Protein AF-A0A974P0M5-F1 (afdb_monomer_lite)

Radius of gyration: 19.31 Å; chains: 1; bounding box: 49×43×52 Å

Secondary structure (DSSP, 8-state):
-HHHHHHHHHHH-TT-HHHHHHHHHHHHTTT-HHHHHHHHHHHHHH----HHHHHHHHHHHHHTT-HHHHHHHHHHHHHH-TT-HHHHHHHHHHHHHTT-HHHHHHHHHHHHHH---HHHHHHHHHHHHHHHHHTT-HHHHHHHHHGGGSTTSPPPP---------PPP--

Sequence (171 aa):
MAEQLFRHFLARFPDHPEGANNLACALRSQSRFDEAIAVLKSALTKDPSHPMVWNTLGTVMAEQGDPLNALIFFDEALRQDESLAKARYNRGNMKMAIGEIEASLVDCEAALAQVTLESERQMMRLSRSTILINLGRIGEGWDDYEARLHPSSPTPPSSSPTARSGRPATT

InterPro domains:
  IPR011990 Tetratricopeptide-like helical domain superfamily [G3DSA:1.25.40.10] (1-156)
  IPR011990 Tetratricopeptide-like helical domain superfamily [SSF48452] (2-148)
  IPR019734 Tetratricopeptide repeat [PS50005] (51-84)
  IPR019734 Tetratricopeptide repeat [SM00028] (17-50)
  IPR019734 Tetratricopeptide repeat [SM00028] (51-84)
  IPR019734 Tetratricopeptide repeat [SM00028] (85-118)
  IPR050498 Photosystem I assembly protein Ycf3 [PTHR44858] (2-150)

Foldseek 3Di:
DQLVVLVVVCVVVVQDQVSLLSNLVVCVVVVVLVVNLVSLVSNCVNPVLDLSSLQSNLVSCVSVVNLPVSLVSLVSSCVNPVLPLSSLQSNLVSCVVVPVLVSSLVSLVSSLVRDDDLVVNLVSLQVNLVSCVVVVVNVSSVVSVCVCVDPPRPDDDDPDDDDDDDDDDDD

Structure (mmCIF, N/CA/C/O backbone):
data_AF-A0A974P0M5-F1
#
_entry.id   AF-A0A974P0M5-F1
#
loop_
_atom_site.group_PDB
_atom_site.id
_atom_site.type_symbol
_atom_site.label_atom_id
_atom_site.label_alt_id
_atom_site.label_comp_id
_atom_site.label_asym_id
_atom_site.label_entity_id
_atom_site.label_seq_id
_atom_site.pdbx_PDB_ins_code
_atom_site.Cartn_x
_atom_site.Cartn_y
_atom_site.Cartn_z
_atom_site.occupancy
_atom_site.B_iso_or_equiv
_atom_site.auth_seq_id
_atom_site.auth_comp_id
_atom_site.auth_asym_id
_atom_site.auth_atom_id
_atom_site.pdbx_PDB_model_num
ATOM 1 N N . MET A 1 1 ? 4.141 16.093 -19.216 1.00 78.19 1 MET A N 1
ATOM 2 C CA . MET A 1 1 ? 5.599 16.330 -19.095 1.00 78.19 1 MET A CA 1
ATOM 3 C C . MET A 1 1 ? 6.315 15.203 -18.347 1.00 78.19 1 MET A C 1
ATOM 5 O O . MET A 1 1 ? 7.233 14.632 -18.916 1.00 78.19 1 MET A O 1
ATOM 9 N N . ALA A 1 2 ? 5.882 14.818 -17.136 1.00 90.25 2 ALA A N 1
ATOM 10 C CA . ALA A 1 2 ? 6.539 13.769 -16.335 1.00 90.25 2 ALA A CA 1
ATOM 11 C C . ALA A 1 2 ? 6.729 12.423 -17.069 1.00 90.25 2 ALA A C 1
ATOM 13 O O . ALA A 1 2 ? 7.820 11.867 -17.071 1.00 90.25 2 ALA A O 1
ATOM 14 N N . GLU A 1 3 ? 5.702 11.939 -17.772 1.00 94.50 3 GLU A N 1
ATOM 15 C CA . GLU A 1 3 ? 5.770 10.694 -18.554 1.00 94.50 3 GLU A CA 1
ATOM 16 C C . GLU A 1 3 ? 6.900 10.686 -19.597 1.00 94.50 3 GLU A C 1
ATOM 18 O O . GLU A 1 3 ? 7.641 9.712 -19.693 1.00 94.50 3 GLU A O 1
ATOM 23 N N . GLN A 1 4 ? 7.054 11.767 -20.370 1.00 95.12 4 GLN A N 1
ATOM 24 C CA . GLN A 1 4 ? 8.094 11.862 -21.401 1.00 95.12 4 GLN A CA 1
ATOM 25 C C . GLN A 1 4 ? 9.495 11.817 -20.784 1.00 95.12 4 GLN A C 1
ATOM 27 O O . GLN A 1 4 ? 10.376 11.149 -21.320 1.00 95.12 4 GLN A O 1
ATOM 32 N N . LEU A 1 5 ? 9.678 12.465 -19.629 1.00 96.25 5 LEU A N 1
ATOM 33 C CA . LEU A 1 5 ? 10.937 12.435 -18.888 1.00 96.25 5 LEU A CA 1
ATOM 34 C C . LEU A 1 5 ? 11.261 11.021 -18.399 1.00 96.25 5 LEU A C 1
ATOM 36 O O . LEU A 1 5 ? 12.376 10.551 -18.608 1.00 96.25 5 LEU A O 1
ATOM 40 N N . PHE A 1 6 ? 10.291 10.311 -17.816 1.00 96.88 6 PHE A N 1
ATOM 41 C CA . PHE A 1 6 ? 10.517 8.941 -17.350 1.00 96.88 6 PHE A CA 1
ATOM 42 C C . PHE A 1 6 ? 10.748 7.959 -18.501 1.00 96.88 6 PHE A C 1
ATOM 44 O O . PHE A 1 6 ? 11.602 7.084 -18.383 1.00 96.88 6 PHE A O 1
ATOM 51 N N . ARG A 1 7 ? 10.072 8.127 -19.647 1.00 96.56 7 ARG A N 1
ATOM 52 C CA . ARG A 1 7 ? 10.383 7.338 -20.850 1.00 96.56 7 ARG A CA 1
ATOM 53 C C . ARG A 1 7 ? 11.793 7.604 -21.363 1.00 96.56 7 ARG A C 1
ATOM 55 O O . ARG A 1 7 ? 12.495 6.657 -21.698 1.00 96.56 7 ARG A O 1
ATOM 62 N N . HIS A 1 8 ? 12.220 8.865 -21.404 1.00 96.25 8 HIS A N 1
ATOM 63 C CA . HIS A 1 8 ? 13.581 9.209 -21.808 1.00 96.25 8 HIS A CA 1
ATOM 64 C C . HIS A 1 8 ? 14.623 8.617 -20.847 1.00 96.25 8 HIS A C 1
ATOM 66 O O . HIS A 1 8 ? 15.607 8.030 -21.289 1.00 96.25 8 HIS A O 1
ATOM 72 N N . PHE A 1 9 ? 14.372 8.700 -19.538 1.00 96.12 9 PHE A N 1
ATOM 73 C CA . PHE A 1 9 ? 15.214 8.079 -18.519 1.00 96.12 9 PHE A CA 1
ATOM 74 C C . PHE A 1 9 ? 15.332 6.563 -18.725 1.00 96.12 9 PHE A C 1
ATOM 76 O O . PHE A 1 9 ? 16.440 6.039 -18.804 1.00 96.12 9 PHE A O 1
ATOM 83 N N . LEU A 1 10 ? 14.209 5.862 -18.900 1.00 95.31 10 LEU A N 1
ATOM 84 C CA . LEU A 1 10 ? 14.200 4.413 -19.121 1.00 95.31 10 LEU A CA 1
ATOM 85 C C . LEU A 1 10 ? 14.809 4.001 -20.466 1.00 95.31 10 LEU A C 1
ATOM 87 O O . LEU A 1 10 ? 15.348 2.907 -20.571 1.00 95.31 10 LEU A O 1
ATOM 91 N N . ALA A 1 11 ? 14.807 4.865 -21.483 1.00 95.12 11 ALA A N 1
ATOM 92 C CA . ALA A 1 11 ? 15.543 4.593 -22.719 1.00 95.12 11 ALA A CA 1
ATOM 93 C C . ALA A 1 11 ? 17.062 4.510 -22.482 1.00 95.12 11 ALA A C 1
ATOM 95 O O . ALA A 1 11 ? 17.763 3.803 -23.205 1.00 95.12 11 ALA A O 1
ATOM 96 N N . ARG A 1 12 ? 17.577 5.215 -21.465 1.00 96.19 12 ARG A N 1
ATOM 97 C CA . ARG A 1 12 ? 18.986 5.148 -21.058 1.00 96.19 12 ARG A CA 1
ATOM 98 C C . ARG A 1 12 ? 19.248 4.091 -19.982 1.00 96.19 12 ARG A C 1
ATOM 100 O O . ARG A 1 12 ? 20.336 3.520 -19.967 1.00 96.19 12 ARG A O 1
ATOM 107 N N . PHE A 1 13 ? 18.263 3.832 -19.125 1.00 93.56 13 PHE A N 1
ATOM 108 C CA . PHE A 1 13 ? 18.334 2.909 -17.990 1.00 93.56 13 PHE A CA 1
ATOM 109 C C . PHE A 1 13 ? 17.129 1.945 -17.998 1.00 93.56 13 PHE A C 1
ATOM 111 O O . PHE A 1 13 ? 16.219 2.085 -17.178 1.00 93.56 13 PHE A O 1
ATOM 118 N N . PRO A 1 14 ? 17.084 0.973 -18.928 1.00 88.50 14 PRO A N 1
ATOM 119 C CA . PRO A 1 14 ? 15.883 0.173 -19.215 1.00 88.50 14 PRO A CA 1
ATOM 120 C C . PRO A 1 14 ? 15.459 -0.786 -18.099 1.00 88.50 14 PRO A C 1
ATOM 122 O O . PRO A 1 14 ? 14.336 -1.299 -18.128 1.00 88.50 14 PRO A O 1
ATOM 125 N N . ASP A 1 15 ? 16.337 -1.026 -17.130 1.00 89.25 15 ASP A N 1
ATOM 126 C CA . ASP A 1 15 ? 16.150 -2.014 -16.068 1.00 89.25 15 ASP A CA 1
ATOM 127 C C . ASP A 1 15 ? 15.998 -1.347 -14.694 1.00 89.25 15 ASP A C 1
ATOM 129 O O . ASP A 1 15 ? 16.136 -2.004 -13.673 1.00 89.25 15 ASP A O 1
ATOM 133 N N . HIS A 1 16 ? 15.728 -0.036 -14.652 1.00 94.12 16 HIS A N 1
ATOM 134 C CA . HIS A 1 16 ? 15.641 0.723 -13.407 1.00 94.12 16 HIS A CA 1
ATOM 135 C C . HIS A 1 16 ? 14.235 0.628 -12.782 1.00 94.12 16 HIS A C 1
ATOM 137 O O . HIS A 1 16 ? 13.305 1.276 -13.286 1.00 94.12 16 HIS A O 1
ATOM 143 N N . PRO A 1 17 ? 14.043 -0.086 -11.655 1.00 93.62 17 PRO A N 1
ATOM 144 C CA . PRO A 1 17 ? 12.707 -0.349 -11.116 1.00 93.62 17 PRO A CA 1
ATOM 145 C C . PRO A 1 17 ? 11.989 0.924 -10.654 1.00 93.62 17 PRO A C 1
ATOM 147 O O . PRO A 1 17 ? 10.808 1.110 -10.935 1.00 93.62 17 PRO A O 1
ATOM 150 N N . GLU A 1 18 ? 12.707 1.861 -10.029 1.00 93.50 18 GLU A N 1
ATOM 151 C CA . GLU A 1 18 ? 12.131 3.155 -9.630 1.00 93.50 18 GLU A CA 1
ATOM 152 C C . GLU A 1 18 ? 11.699 4.005 -10.836 1.00 93.50 18 GLU A C 1
ATOM 154 O O . GLU A 1 18 ? 10.673 4.683 -10.788 1.00 93.50 18 GLU A O 1
ATOM 159 N N . GLY A 1 19 ? 12.439 3.940 -11.950 1.00 96.00 19 GLY A N 1
ATOM 160 C CA . GLY A 1 19 ? 12.070 4.620 -13.191 1.00 96.00 19 GLY A CA 1
ATOM 161 C C . GLY A 1 19 ? 10.779 4.046 -13.772 1.00 96.00 19 GLY A C 1
ATOM 162 O O . GLY A 1 19 ? 9.883 4.802 -14.154 1.00 96.00 19 GLY A O 1
ATOM 163 N N . ALA A 1 20 ? 10.649 2.716 -13.768 1.00 97.06 20 ALA A N 1
ATOM 164 C CA . ALA A 1 20 ? 9.429 2.024 -14.173 1.00 97.06 20 ALA A CA 1
ATOM 165 C C . ALA A 1 20 ? 8.252 2.365 -13.249 1.00 97.06 20 ALA A C 1
ATOM 167 O O . ALA A 1 20 ? 7.171 2.698 -13.732 1.00 97.06 20 ALA A O 1
ATOM 168 N N . ASN A 1 21 ? 8.475 2.376 -11.933 1.00 97.56 21 ASN A N 1
ATOM 169 C CA . ASN A 1 21 ? 7.491 2.787 -10.933 1.00 97.56 21 ASN A CA 1
ATOM 170 C C . ASN A 1 21 ? 6.986 4.219 -11.172 1.00 97.56 21 ASN A C 1
ATOM 172 O O . ASN A 1 21 ? 5.781 4.471 -11.150 1.00 97.56 21 ASN A O 1
ATOM 176 N N . ASN A 1 22 ? 7.896 5.155 -11.440 1.00 97.50 22 ASN A N 1
ATOM 177 C CA . ASN A 1 22 ? 7.560 6.557 -11.673 1.00 97.50 22 ASN A CA 1
ATOM 178 C C . ASN A 1 22 ? 6.814 6.762 -12.999 1.00 97.50 22 ASN A C 1
ATOM 180 O O . ASN A 1 22 ? 5.822 7.496 -13.039 1.00 97.50 22 ASN A O 1
ATOM 184 N N . LEU A 1 23 ? 7.231 6.073 -14.069 1.00 98.12 23 LEU A N 1
ATOM 185 C CA . LEU A 1 23 ? 6.495 6.062 -15.335 1.00 98.12 23 LEU A CA 1
ATOM 186 C C . LEU A 1 23 ? 5.083 5.498 -15.142 1.00 98.12 23 LEU A C 1
ATOM 188 O O . LEU A 1 23 ? 4.114 6.113 -15.582 1.00 98.12 23 LEU A O 1
ATOM 192 N N . ALA A 1 24 ? 4.955 4.370 -14.445 1.00 98.12 24 ALA A N 1
ATOM 193 C CA . ALA A 1 24 ? 3.667 3.755 -14.162 1.00 98.12 24 ALA A CA 1
ATOM 194 C C . ALA A 1 24 ? 2.764 4.664 -13.319 1.00 98.12 24 ALA A C 1
ATOM 196 O O . ALA A 1 24 ? 1.585 4.793 -13.626 1.00 98.12 24 ALA A O 1
ATOM 197 N N . CYS A 1 25 ? 3.304 5.374 -12.322 1.00 97.88 25 CYS A N 1
ATOM 198 C CA . CYS A 1 25 ? 2.546 6.373 -11.566 1.00 97.88 25 CYS A CA 1
ATOM 199 C C . CYS A 1 25 ? 2.028 7.510 -12.463 1.00 97.88 25 CYS A C 1
ATOM 201 O O . CYS A 1 25 ? 0.875 7.920 -12.321 1.00 97.88 25 CYS A O 1
ATOM 203 N N . ALA A 1 26 ? 2.848 7.996 -13.401 1.00 98.00 26 ALA A N 1
ATOM 204 C CA . ALA A 1 26 ? 2.442 9.033 -14.349 1.00 98.00 26 ALA A CA 1
ATOM 205 C C . ALA A 1 26 ? 1.368 8.539 -15.337 1.00 98.00 26 ALA A C 1
ATOM 207 O O . ALA A 1 26 ? 0.452 9.291 -15.669 1.00 98.00 26 ALA A O 1
ATOM 208 N N . LEU A 1 27 ? 1.447 7.282 -15.781 1.00 98.31 27 LEU A N 1
ATOM 209 C CA . LEU A 1 27 ? 0.438 6.646 -16.637 1.00 98.31 27 LEU A CA 1
ATOM 210 C C . LEU A 1 27 ? -0.872 6.398 -15.878 1.00 98.31 27 LEU A C 1
ATOM 212 O O . LEU A 1 27 ? -1.945 6.740 -16.372 1.00 98.31 27 LEU A O 1
ATOM 216 N N . ARG A 1 28 ? -0.782 5.904 -14.639 1.00 97.69 28 ARG A N 1
ATOM 217 C CA . ARG A 1 28 ? -1.912 5.721 -13.720 1.00 97.69 28 ARG A C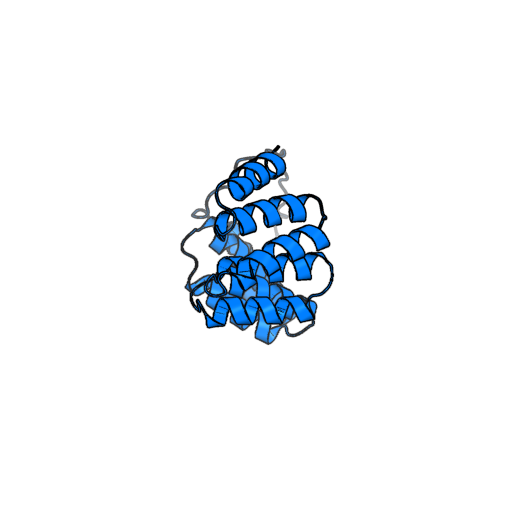A 1
ATOM 218 C C . ARG A 1 28 ? -2.671 7.026 -13.489 1.00 97.69 28 ARG A C 1
ATOM 220 O O . ARG A 1 28 ? -3.884 7.046 -13.630 1.00 97.69 28 ARG A O 1
ATOM 227 N N . SER A 1 29 ? -1.974 8.145 -13.251 1.00 97.00 29 SER A N 1
ATOM 228 C CA . SER A 1 29 ? -2.633 9.458 -13.097 1.00 97.00 29 SER A CA 1
ATOM 229 C C . SER A 1 29 ? -3.390 9.935 -14.344 1.00 97.00 29 SER A C 1
ATOM 231 O O . SER A 1 29 ? -4.214 10.839 -14.258 1.00 97.00 29 SER A O 1
ATOM 233 N N . GLN A 1 30 ? -3.120 9.325 -15.499 1.00 97.12 30 GLN A N 1
ATOM 234 C CA . GLN A 1 30 ? -3.819 9.561 -16.762 1.00 97.12 30 GLN A CA 1
ATOM 235 C C . GLN A 1 30 ? -4.847 8.459 -17.071 1.00 97.12 30 GLN A C 1
ATOM 237 O O . GLN A 1 30 ? -5.339 8.390 -18.192 1.00 97.12 30 GLN A O 1
ATOM 242 N N . SER A 1 31 ? -5.144 7.575 -16.110 1.00 97.25 31 SER A N 1
ATOM 243 C CA . SER A 1 31 ? -6.022 6.402 -16.268 1.00 97.25 31 SER A CA 1
ATOM 244 C C . SER A 1 31 ? -5.579 5.416 -17.361 1.00 97.25 31 SER A C 1
ATOM 246 O O . SER A 1 31 ? -6.372 4.621 -17.858 1.00 97.25 31 SER A O 1
ATOM 248 N N . ARG A 1 32 ? -4.295 5.434 -17.746 1.00 98.19 32 ARG A N 1
ATOM 249 C CA . ARG A 1 32 ? -3.708 4.513 -18.736 1.00 98.19 32 ARG A CA 1
ATOM 250 C C . ARG A 1 32 ? -3.197 3.255 -18.041 1.00 98.19 32 ARG A C 1
ATOM 252 O O . ARG A 1 32 ? -1.991 3.005 -17.980 1.00 98.19 32 ARG A O 1
ATOM 259 N N . PHE A 1 33 ? -4.128 2.504 -17.457 1.00 98.12 33 PHE A N 1
ATOM 260 C CA . PHE A 1 33 ? -3.825 1.389 -16.558 1.00 98.12 33 PHE A CA 1
ATOM 261 C C . PHE A 1 33 ? -3.091 0.241 -17.256 1.00 98.12 33 PHE A C 1
ATOM 263 O O . PHE A 1 33 ? -2.063 -0.204 -16.752 1.00 98.12 33 PHE A O 1
ATOM 270 N N . ASP A 1 34 ? -3.523 -0.159 -18.454 1.00 98.12 34 ASP A N 1
ATOM 271 C CA . ASP A 1 34 ? -2.894 -1.265 -19.190 1.00 98.12 34 ASP A CA 1
ATOM 272 C C . ASP A 1 34 ? -1.413 -0.989 -19.503 1.00 98.12 34 ASP A C 1
ATOM 274 O O . ASP A 1 34 ? -0.554 -1.859 -19.345 1.00 98.12 34 ASP A O 1
ATOM 278 N N . GLU A 1 35 ? -1.081 0.249 -19.879 1.00 98.12 35 GLU A N 1
ATOM 279 C CA . GLU A 1 35 ? 0.308 0.653 -20.113 1.00 98.12 35 GLU A CA 1
ATOM 280 C C . GLU A 1 35 ? 1.118 0.704 -18.815 1.00 98.12 35 GLU A C 1
ATOM 282 O O . GLU A 1 35 ? 2.272 0.272 -18.795 1.00 98.12 35 GLU A O 1
ATOM 287 N N . ALA A 1 36 ? 0.528 1.196 -17.721 1.00 98.44 36 ALA A N 1
ATOM 288 C CA . ALA A 1 36 ? 1.176 1.188 -16.412 1.00 98.44 36 ALA A CA 1
ATOM 289 C C . ALA A 1 36 ? 1.486 -0.251 -15.960 1.00 98.44 36 ALA A C 1
ATOM 291 O O . ALA A 1 36 ? 2.606 -0.532 -15.530 1.00 98.44 36 ALA A O 1
ATOM 292 N N . ILE A 1 37 ? 0.538 -1.177 -16.130 1.00 98.19 37 ILE A N 1
ATOM 293 C CA . ILE A 1 37 ? 0.711 -2.604 -15.833 1.00 98.19 37 ILE A CA 1
ATOM 294 C C . ILE A 1 37 ? 1.823 -3.204 -16.689 1.00 98.19 37 ILE A C 1
ATOM 296 O O . ILE A 1 37 ? 2.673 -3.915 -16.156 1.00 98.19 37 ILE A O 1
ATOM 300 N N . ALA A 1 38 ? 1.850 -2.920 -17.994 1.00 97.88 38 ALA A N 1
ATOM 301 C CA . ALA A 1 38 ? 2.880 -3.439 -18.890 1.00 97.88 38 ALA A CA 1
ATOM 302 C C . ALA A 1 38 ? 4.288 -2.987 -18.464 1.00 97.88 38 ALA A C 1
ATOM 304 O O . ALA A 1 38 ? 5.207 -3.807 -18.395 1.00 97.88 38 ALA A O 1
ATOM 305 N N . VAL A 1 39 ? 4.446 -1.707 -18.108 1.00 97.94 39 VAL A N 1
ATOM 306 C CA . VAL A 1 39 ? 5.712 -1.151 -17.604 1.00 97.94 39 VAL A CA 1
ATOM 307 C C . VAL A 1 39 ? 6.145 -1.846 -16.309 1.00 97.94 39 VAL A C 1
ATOM 309 O O . VAL A 1 39 ? 7.292 -2.281 -16.201 1.00 97.94 39 VAL A O 1
ATOM 312 N N . LEU A 1 40 ? 5.234 -1.998 -15.343 1.00 98.06 40 LEU A N 1
ATOM 313 C CA . LEU A 1 40 ? 5.532 -2.623 -14.049 1.00 98.06 40 LEU A CA 1
ATOM 314 C C . LEU A 1 40 ? 5.858 -4.113 -14.192 1.00 98.06 40 LEU A C 1
ATOM 316 O O . LEU A 1 40 ? 6.857 -4.573 -13.646 1.00 98.06 40 LEU A O 1
ATOM 320 N N . LYS A 1 41 ? 5.074 -4.866 -14.974 1.00 97.06 41 LYS A N 1
ATOM 321 C CA . LYS A 1 41 ? 5.336 -6.289 -15.245 1.00 97.06 41 LYS A CA 1
ATOM 322 C C . LYS A 1 41 ? 6.673 -6.493 -15.948 1.00 97.06 41 LYS A C 1
ATOM 324 O O . LYS A 1 41 ? 7.406 -7.419 -15.604 1.00 97.06 41 LYS A O 1
ATOM 329 N N . SER A 1 42 ? 7.022 -5.622 -16.897 1.00 96.12 42 SER A N 1
ATOM 330 C CA . SER A 1 42 ? 8.331 -5.682 -17.548 1.00 96.12 42 SER A CA 1
ATOM 331 C C . SER A 1 42 ? 9.472 -5.431 -16.563 1.00 96.12 42 SER A C 1
ATOM 333 O O . SER A 1 42 ? 10.500 -6.092 -16.685 1.00 96.12 42 SER A O 1
ATOM 335 N N . ALA A 1 43 ? 9.316 -4.505 -15.613 1.00 96.31 43 ALA A N 1
ATOM 336 C CA . ALA A 1 43 ? 10.321 -4.265 -14.579 1.00 96.31 43 ALA A CA 1
ATOM 337 C C . ALA A 1 43 ? 10.469 -5.481 -13.651 1.00 96.31 43 ALA A C 1
ATOM 339 O O . ALA 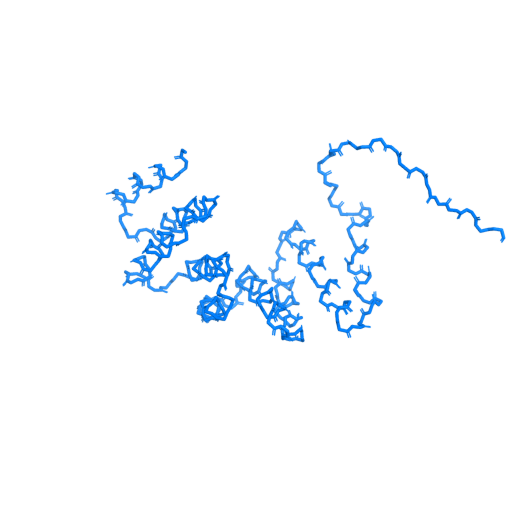A 1 43 ? 11.580 -5.959 -13.450 1.00 96.31 43 ALA A O 1
ATOM 340 N N . LEU A 1 44 ? 9.351 -6.047 -13.190 1.00 95.62 44 LEU A N 1
ATOM 341 C CA . LEU A 1 44 ? 9.329 -7.219 -12.306 1.00 95.62 44 LEU A CA 1
ATOM 342 C C . LEU A 1 44 ? 9.857 -8.500 -12.960 1.00 95.62 44 LEU A C 1
ATOM 344 O O . LEU A 1 44 ? 10.391 -9.367 -12.277 1.00 95.62 44 LEU A O 1
ATO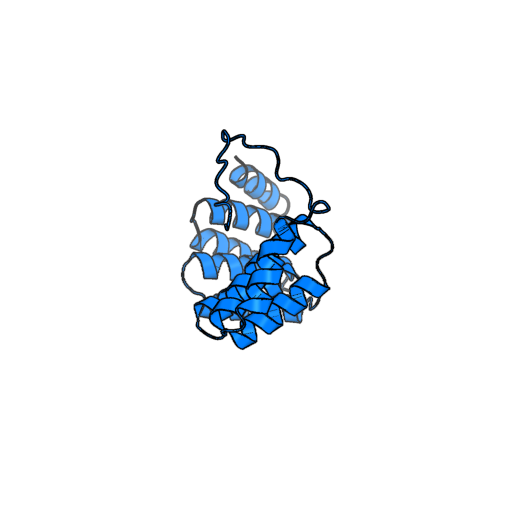M 348 N N . THR A 1 45 ? 9.731 -8.625 -14.283 1.00 95.50 45 THR A N 1
ATOM 349 C CA . THR A 1 45 ? 10.321 -9.747 -15.034 1.00 95.50 45 THR A CA 1
ATOM 350 C C . THR A 1 45 ? 11.850 -9.706 -14.995 1.00 95.50 45 THR A C 1
ATOM 352 O O . THR A 1 45 ? 12.496 -10.749 -15.048 1.00 95.50 45 THR A O 1
ATOM 355 N N . LYS A 1 46 ? 12.432 -8.505 -14.922 1.00 93.19 46 LYS A N 1
ATOM 356 C CA . LYS A 1 46 ? 13.885 -8.295 -14.895 1.00 93.19 46 LYS A CA 1
ATOM 357 C C . LYS A 1 46 ? 14.433 -8.374 -13.477 1.00 93.19 46 LYS A C 1
ATOM 359 O O . LYS A 1 46 ? 15.454 -9.014 -13.256 1.00 93.19 46 LYS A O 1
ATOM 364 N N . ASP A 1 47 ? 13.738 -7.737 -12.540 1.00 90.50 47 ASP A N 1
ATOM 365 C CA . ASP A 1 47 ? 14.051 -7.777 -11.119 1.00 90.50 47 ASP A CA 1
ATOM 366 C C . ASP A 1 47 ? 12.757 -7.903 -10.295 1.00 90.50 47 ASP A C 1
ATOM 368 O O . ASP A 1 47 ? 12.020 -6.924 -10.132 1.00 90.50 47 ASP A O 1
ATOM 372 N N . PRO A 1 48 ? 12.457 -9.102 -9.765 1.00 93.31 48 PRO A N 1
ATOM 373 C CA . PRO A 1 48 ? 11.276 -9.314 -8.942 1.00 93.31 48 PRO A CA 1
ATOM 374 C C . PRO A 1 48 ? 11.445 -8.787 -7.509 1.00 93.31 48 PRO A C 1
ATOM 376 O O . PRO A 1 48 ? 10.456 -8.747 -6.775 1.00 93.31 48 PRO A O 1
ATOM 379 N N . SER A 1 49 ? 12.653 -8.396 -7.086 1.00 94.19 49 SER A N 1
ATOM 380 C CA . SER A 1 49 ? 12.998 -8.058 -5.699 1.00 94.19 49 SER A CA 1
ATOM 381 C C . SER A 1 49 ? 12.763 -6.579 -5.364 1.00 94.19 49 SER A C 1
ATOM 383 O O . SER A 1 49 ? 13.596 -5.932 -4.725 1.00 94.19 49 SER A O 1
ATOM 385 N N . HIS A 1 50 ? 11.628 -6.023 -5.794 1.00 95.81 50 HIS A N 1
ATOM 386 C CA . HIS A 1 50 ? 11.308 -4.617 -5.564 1.00 95.81 50 HIS A CA 1
ATOM 387 C C . HIS A 1 50 ? 9.895 -4.424 -4.980 1.00 95.81 50 HIS A C 1
ATOM 389 O O . HIS A 1 50 ? 8.934 -4.217 -5.732 1.00 95.81 50 HIS A O 1
ATOM 395 N N . PRO A 1 51 ? 9.745 -4.403 -3.639 1.00 96.81 51 PRO A N 1
ATOM 396 C CA . PRO A 1 51 ? 8.447 -4.328 -2.955 1.00 96.81 51 PRO A CA 1
ATOM 397 C C . PRO A 1 51 ? 7.568 -3.161 -3.425 1.00 96.81 51 PRO A C 1
ATOM 399 O O . PRO A 1 51 ? 6.363 -3.302 -3.627 1.00 96.81 51 PRO A O 1
ATOM 402 N N . MET A 1 52 ? 8.178 -1.995 -3.669 1.00 96.94 52 MET A N 1
ATOM 403 C CA . MET A 1 52 ? 7.451 -0.807 -4.129 1.00 96.94 52 MET A CA 1
ATOM 404 C C . MET A 1 52 ? 6.803 -0.997 -5.509 1.00 96.94 52 MET A C 1
ATOM 406 O O . MET A 1 52 ? 5.717 -0.473 -5.746 1.00 96.94 52 MET A O 1
ATOM 410 N N . VAL A 1 53 ? 7.435 -1.756 -6.412 1.00 97.94 53 VAL A N 1
ATOM 411 C CA . VAL A 1 53 ? 6.900 -2.009 -7.760 1.00 97.94 53 VAL A CA 1
ATOM 412 C C . VAL A 1 53 ? 5.685 -2.933 -7.672 1.00 97.94 53 VAL A C 1
ATOM 414 O O . VAL A 1 53 ? 4.673 -2.658 -8.316 1.00 97.94 53 VAL A O 1
ATOM 417 N N . TRP A 1 54 ? 5.737 -3.958 -6.813 1.00 98.44 54 TRP A N 1
ATOM 418 C CA . TRP A 1 54 ? 4.584 -4.806 -6.491 1.00 98.44 54 TRP A CA 1
ATOM 419 C C . TRP A 1 54 ? 3.429 -4.002 -5.889 1.00 98.44 54 TRP A C 1
ATOM 421 O O . TRP A 1 54 ? 2.301 -4.084 -6.376 1.00 98.44 54 TRP A O 1
ATOM 431 N N . ASN A 1 55 ? 3.713 -3.135 -4.912 1.00 98.44 55 ASN A N 1
ATOM 432 C CA . ASN A 1 55 ? 2.709 -2.239 -4.336 1.00 98.44 55 ASN A CA 1
ATOM 433 C C . ASN A 1 55 ? 2.068 -1.328 -5.400 1.00 98.44 55 ASN A C 1
ATOM 435 O O . ASN A 1 55 ? 0.850 -1.141 -5.418 1.00 98.44 55 ASN A O 1
ATOM 439 N N . THR A 1 56 ? 2.865 -0.743 -6.294 1.00 98.44 56 THR A N 1
ATOM 440 C CA . THR A 1 56 ? 2.329 0.120 -7.354 1.00 98.44 56 THR A CA 1
ATOM 441 C C . THR A 1 56 ? 1.505 -0.679 -8.359 1.00 98.44 56 THR A C 1
ATOM 443 O O . THR A 1 56 ? 0.464 -0.187 -8.786 1.00 98.44 56 THR A O 1
ATOM 446 N N . LEU A 1 57 ? 1.884 -1.921 -8.678 1.00 98.25 57 LEU A N 1
ATOM 447 C CA . LEU A 1 57 ? 1.082 -2.800 -9.532 1.00 98.25 57 LEU A CA 1
ATOM 448 C C . LEU A 1 57 ? -0.275 -3.118 -8.898 1.00 98.25 57 LEU A C 1
ATOM 450 O O . LEU A 1 57 ? -1.295 -2.966 -9.566 1.00 98.25 57 LEU A O 1
ATOM 454 N N . GLY A 1 58 ? -0.303 -3.452 -7.605 1.00 98.25 58 GLY A N 1
ATOM 455 C CA . GLY A 1 58 ? -1.554 -3.623 -6.861 1.00 98.25 58 GLY A CA 1
ATOM 456 C C . GLY A 1 58 ? -2.413 -2.359 -6.868 1.00 98.25 58 GLY A C 1
ATOM 457 O O . GLY A 1 58 ? -3.611 -2.419 -7.120 1.00 98.25 58 GLY A O 1
ATOM 458 N N . THR A 1 59 ? -1.793 -1.190 -6.694 1.00 98.50 59 THR A N 1
ATOM 459 C CA . THR A 1 59 ? -2.503 0.101 -6.731 1.00 98.50 59 THR A CA 1
ATOM 460 C C . THR A 1 59 ? -3.124 0.375 -8.105 1.00 98.50 59 THR A C 1
ATOM 462 O O . THR A 1 59 ? -4.259 0.835 -8.187 1.00 98.50 59 THR A O 1
ATOM 465 N N . VAL A 1 60 ? -2.404 0.080 -9.192 1.00 98.25 60 VAL A N 1
ATOM 466 C CA . VAL A 1 60 ? -2.923 0.236 -10.560 1.00 98.25 60 VAL A CA 1
ATOM 467 C C . VAL A 1 60 ? -4.099 -0.714 -10.814 1.00 98.25 60 VAL A C 1
ATOM 469 O O . VAL A 1 60 ? -5.106 -0.279 -11.362 1.00 98.25 60 VAL A O 1
ATOM 472 N N . MET A 1 61 ? -4.005 -1.974 -10.376 1.00 97.38 61 MET A N 1
ATOM 473 C CA . MET A 1 61 ? -5.094 -2.956 -10.507 1.00 97.38 61 MET A CA 1
ATOM 474 C C . MET A 1 61 ? -6.343 -2.546 -9.721 1.00 97.38 61 MET A C 1
ATOM 476 O O . MET A 1 61 ? -7.457 -2.632 -10.233 1.00 97.38 61 MET A O 1
ATOM 480 N N . ALA A 1 62 ? -6.154 -2.035 -8.502 1.00 97.12 62 ALA A N 1
ATOM 481 C CA . ALA A 1 62 ? -7.240 -1.521 -7.676 1.00 97.12 62 ALA A CA 1
ATOM 482 C C . ALA A 1 62 ? -7.994 -0.379 -8.377 1.00 97.12 62 ALA A C 1
ATOM 484 O O . ALA A 1 62 ? -9.221 -0.393 -8.439 1.00 97.12 62 ALA A O 1
ATOM 485 N N . GLU A 1 63 ? -7.269 0.587 -8.951 1.00 96.69 63 GLU A N 1
ATOM 486 C CA . GLU A 1 63 ? -7.870 1.720 -9.670 1.00 96.69 63 GLU A CA 1
ATOM 487 C C . GLU A 1 63 ? -8.510 1.330 -11.006 1.00 96.69 63 GLU A C 1
ATOM 489 O O . GLU A 1 63 ? -9.464 1.976 -11.436 1.00 96.69 63 GLU A O 1
ATOM 494 N N . GLN A 1 64 ? -8.040 0.250 -11.636 1.00 96.25 64 GLN A N 1
ATOM 495 C CA . GLN A 1 64 ? -8.682 -0.345 -12.809 1.00 96.25 64 GLN A CA 1
ATOM 496 C C . GLN A 1 64 ? -9.996 -1.077 -12.462 1.00 96.25 64 GLN A C 1
ATOM 498 O O . GLN A 1 64 ? -10.749 -1.441 -13.365 1.00 96.25 64 GLN A O 1
ATOM 503 N N . GLY A 1 65 ? -10.304 -1.254 -11.172 1.00 94.56 65 GLY A N 1
ATOM 504 C CA . GLY A 1 65 ? -11.529 -1.897 -10.696 1.00 94.56 65 GLY A CA 1
ATOM 505 C C . GLY A 1 65 ? -11.378 -3.386 -10.388 1.00 94.56 65 GLY A C 1
ATOM 506 O O . GLY A 1 65 ? -12.383 -4.092 -10.339 1.00 94.56 65 GLY A O 1
ATOM 507 N N . ASP A 1 66 ? -10.151 -3.865 -10.167 1.00 94.06 66 ASP A N 1
ATOM 508 C CA . ASP A 1 66 ? -9.858 -5.262 -9.836 1.00 94.06 66 ASP A CA 1
ATOM 509 C C . ASP A 1 66 ? -9.226 -5.397 -8.433 1.00 94.06 66 ASP A C 1
ATOM 511 O O . ASP A 1 66 ? -8.017 -5.623 -8.288 1.00 94.06 66 ASP A O 1
ATOM 515 N N . PRO A 1 67 ? -10.027 -5.226 -7.362 1.00 93.12 67 PRO A N 1
ATOM 516 C CA . PRO A 1 67 ? -9.527 -5.261 -5.990 1.00 93.12 67 PRO A CA 1
ATOM 517 C C . PRO A 1 67 ? -9.010 -6.647 -5.579 1.00 93.12 67 PRO A C 1
ATOM 519 O O . PRO A 1 67 ? -8.093 -6.732 -4.766 1.00 93.12 67 PRO A O 1
ATOM 522 N N . LEU A 1 68 ? -9.547 -7.733 -6.149 1.00 95.06 68 LEU A N 1
ATOM 523 C CA . LEU A 1 68 ? -9.117 -9.095 -5.819 1.00 95.06 68 LEU A CA 1
ATOM 524 C C . LEU A 1 68 ? -7.709 -9.376 -6.346 1.00 95.06 68 LEU A C 1
ATOM 526 O O . LEU A 1 68 ? -6.862 -9.854 -5.593 1.00 95.06 68 LEU A O 1
ATOM 530 N N . ASN A 1 69 ? -7.418 -9.026 -7.604 1.00 93.50 69 ASN A N 1
ATOM 531 C CA . ASN A 1 69 ? -6.053 -9.164 -8.111 1.00 93.50 69 ASN A CA 1
ATOM 532 C C . ASN A 1 69 ? -5.096 -8.160 -7.460 1.00 93.50 69 ASN A C 1
ATOM 534 O O . ASN A 1 69 ? -3.921 -8.477 -7.276 1.00 93.50 69 ASN A O 1
ATOM 538 N N . ALA A 1 70 ? -5.572 -6.978 -7.054 1.00 97.94 70 ALA A N 1
ATOM 539 C CA . ALA A 1 70 ? -4.754 -6.025 -6.309 1.00 97.94 70 ALA A CA 1
ATOM 540 C C . ALA A 1 70 ? -4.192 -6.620 -5.005 1.00 97.94 70 ALA A C 1
ATOM 542 O O . ALA A 1 70 ? -3.014 -6.408 -4.707 1.00 97.94 70 ALA A O 1
ATOM 543 N N . LEU A 1 71 ? -4.993 -7.405 -4.267 1.00 98.31 71 LEU A N 1
ATOM 544 C CA . LEU A 1 71 ? -4.562 -8.074 -3.031 1.00 98.31 71 LEU A CA 1
ATOM 545 C C . LEU A 1 71 ? -3.338 -8.968 -3.249 1.00 98.31 71 LEU A C 1
ATOM 547 O O . LEU A 1 71 ? -2.383 -8.858 -2.486 1.00 98.31 71 LEU A O 1
ATOM 551 N N . ILE A 1 72 ? -3.313 -9.753 -4.332 1.00 97.69 72 ILE A N 1
ATOM 552 C CA . ILE A 1 72 ? -2.187 -10.641 -4.673 1.00 97.69 72 ILE A CA 1
ATOM 553 C C . ILE A 1 72 ? -0.878 -9.844 -4.772 1.00 97.69 72 ILE A C 1
ATOM 555 O O . ILE A 1 72 ? 0.161 -10.253 -4.257 1.00 97.69 72 ILE A O 1
ATOM 559 N N . PHE A 1 73 ? -0.918 -8.673 -5.409 1.00 98.19 73 PHE A N 1
ATOM 560 C CA . PHE A 1 73 ? 0.274 -7.843 -5.582 1.00 98.19 73 PHE A CA 1
ATOM 561 C C . PHE A 1 73 ? 0.683 -7.109 -4.298 1.00 98.19 73 PHE A C 1
ATOM 563 O O . PHE A 1 73 ? 1.876 -6.902 -4.071 1.00 98.19 73 PHE A O 1
ATOM 570 N N . PHE A 1 74 ? -0.268 -6.740 -3.435 1.00 98.56 74 PHE A N 1
ATOM 571 C CA . PHE A 1 74 ? 0.067 -6.217 -2.108 1.00 98.56 74 PHE A CA 1
ATOM 572 C C . PHE A 1 74 ? 0.664 -7.293 -1.198 1.00 98.56 74 PHE A C 1
ATOM 574 O O . PHE A 1 74 ? 1.599 -6.998 -0.455 1.00 98.56 74 PHE A O 1
ATOM 581 N N . ASP A 1 75 ? 0.177 -8.530 -1.284 1.00 98.31 75 ASP A N 1
ATOM 582 C CA . ASP A 1 75 ? 0.738 -9.667 -0.557 1.00 98.31 75 ASP A CA 1
ATOM 583 C C . ASP A 1 75 ? 2.179 -9.944 -0.991 1.00 98.31 75 ASP A C 1
ATOM 585 O O . ASP A 1 75 ? 3.046 -10.098 -0.135 1.00 98.31 75 ASP A O 1
ATOM 589 N N . GLU A 1 76 ? 2.480 -9.897 -2.292 1.00 98.19 76 GLU A N 1
ATOM 590 C CA . GLU A 1 76 ? 3.862 -10.019 -2.775 1.00 98.19 76 GLU A CA 1
ATOM 591 C C . GLU A 1 76 ? 4.763 -8.867 -2.316 1.00 98.19 76 GLU A C 1
ATOM 593 O O . GLU A 1 76 ? 5.916 -9.101 -1.947 1.00 98.19 76 GLU A O 1
ATOM 598 N N . ALA A 1 77 ? 4.253 -7.631 -2.276 1.00 98.25 77 ALA A N 1
ATOM 599 C CA . ALA A 1 77 ? 5.006 -6.503 -1.728 1.00 98.25 77 ALA A CA 1
ATOM 600 C C . ALA A 1 77 ? 5.360 -6.734 -0.248 1.00 98.25 77 ALA A C 1
ATOM 602 O O . ALA A 1 77 ? 6.508 -6.548 0.154 1.00 98.25 77 ALA A O 1
ATOM 603 N N . LEU A 1 78 ? 4.387 -7.183 0.547 1.00 97.81 78 LEU A N 1
ATOM 604 C CA . LEU A 1 78 ? 4.542 -7.414 1.984 1.00 97.81 78 LEU A CA 1
ATOM 605 C C . LEU A 1 78 ? 5.341 -8.676 2.312 1.00 97.81 78 LEU A C 1
ATOM 607 O O . LEU A 1 78 ? 5.993 -8.717 3.348 1.00 97.81 78 LEU A O 1
ATOM 611 N N . ARG A 1 79 ? 5.345 -9.682 1.431 1.00 97.88 79 ARG A N 1
ATOM 612 C CA . ARG A 1 79 ? 6.213 -10.861 1.550 1.00 97.88 79 ARG A CA 1
ATOM 613 C C . ARG A 1 79 ? 7.693 -10.487 1.451 1.00 97.88 79 ARG A C 1
ATOM 615 O O . ARG A 1 79 ? 8.537 -11.179 2.012 1.00 97.88 79 ARG A O 1
ATOM 622 N N . GLN A 1 80 ? 8.015 -9.434 0.701 1.00 97.12 80 GLN A N 1
ATOM 623 C CA . GLN A 1 80 ? 9.388 -8.954 0.539 1.00 97.12 80 GLN A CA 1
ATOM 624 C C . GLN A 1 80 ? 9.777 -7.914 1.586 1.00 97.12 80 GLN A C 1
ATOM 626 O O . GLN A 1 80 ? 10.903 -7.929 2.074 1.00 97.12 80 GLN A O 1
ATOM 631 N N . ASP A 1 81 ? 8.853 -7.015 1.921 1.00 96.19 81 ASP A N 1
ATOM 632 C CA . ASP A 1 81 ? 9.040 -6.013 2.961 1.00 96.19 81 ASP A CA 1
ATOM 633 C C . ASP A 1 81 ? 7.785 -5.916 3.828 1.00 96.19 81 ASP A C 1
ATOM 635 O O . ASP A 1 81 ? 6.854 -5.147 3.569 1.00 96.19 81 ASP A O 1
ATOM 639 N N . GLU A 1 82 ? 7.792 -6.682 4.917 1.00 94.88 82 GLU A N 1
ATOM 640 C CA . GLU A 1 82 ? 6.755 -6.614 5.937 1.00 94.88 82 GLU A CA 1
ATOM 641 C C . GLU A 1 82 ? 6.735 -5.250 6.640 1.00 94.88 82 GLU A C 1
ATOM 643 O O . GLU A 1 82 ? 5.826 -4.984 7.410 1.00 94.88 82 GLU A O 1
ATOM 648 N N . SER A 1 83 ? 7.705 -4.357 6.453 1.00 93.12 83 SER A N 1
ATOM 649 C CA . SER A 1 83 ? 7.671 -3.012 7.037 1.00 93.12 83 SER A CA 1
ATOM 650 C C . SER A 1 83 ? 7.038 -1.952 6.124 1.00 93.12 83 SER A C 1
ATOM 652 O O . SER A 1 83 ? 6.930 -0.777 6.489 1.00 93.12 83 SER A O 1
ATOM 654 N N . LEU A 1 84 ? 6.572 -2.351 4.935 1.00 94.69 84 LEU A N 1
ATOM 655 C CA . LEU A 1 84 ? 6.035 -1.428 3.944 1.00 94.69 84 LEU A CA 1
ATOM 656 C C . LEU A 1 84 ? 4.621 -0.952 4.319 1.00 94.69 84 LEU A C 1
ATOM 658 O O . LEU A 1 84 ? 3.609 -1.434 3.800 1.00 94.69 84 LEU A O 1
ATOM 662 N N . ALA A 1 85 ? 4.550 0.050 5.199 1.00 94.56 85 ALA A N 1
ATOM 663 C CA . ALA A 1 85 ? 3.305 0.617 5.726 1.00 94.56 85 ALA A CA 1
ATOM 664 C C . ALA A 1 85 ? 2.309 1.020 4.622 1.00 94.56 85 ALA A C 1
ATOM 666 O O . ALA A 1 85 ? 1.105 0.805 4.759 1.00 94.56 85 ALA A O 1
ATOM 667 N N . LYS A 1 86 ? 2.807 1.531 3.488 1.00 94.12 86 LYS A N 1
ATOM 668 C CA . LYS A 1 86 ? 1.983 1.891 2.325 1.00 94.12 86 LYS A CA 1
ATOM 669 C C . LYS A 1 86 ? 1.286 0.683 1.688 1.00 94.12 86 LYS A C 1
ATOM 671 O O . LYS A 1 86 ? 0.112 0.782 1.346 1.00 94.12 86 LYS A O 1
ATOM 676 N N . ALA A 1 87 ? 1.976 -0.451 1.562 1.00 97.19 87 ALA A N 1
ATOM 677 C CA . ALA A 1 87 ? 1.386 -1.672 1.013 1.00 97.19 87 ALA A CA 1
ATOM 678 C C . ALA A 1 87 ? 0.341 -2.262 1.965 1.00 97.19 87 ALA A C 1
ATOM 680 O O . ALA A 1 87 ? -0.734 -2.648 1.513 1.00 97.19 87 ALA A O 1
ATOM 681 N N . ARG A 1 88 ? 0.600 -2.245 3.282 1.00 97.12 88 ARG A N 1
ATOM 682 C CA . ARG A 1 88 ? -0.406 -2.634 4.287 1.00 97.12 88 ARG A CA 1
ATOM 683 C C . ARG A 1 88 ? -1.649 -1.765 4.216 1.00 97.12 88 ARG A C 1
ATOM 685 O O . ARG A 1 88 ? -2.752 -2.291 4.144 1.00 97.12 88 ARG A O 1
ATOM 692 N N . TYR A 1 89 ? -1.466 -0.449 4.190 1.00 96.56 89 TYR A N 1
ATOM 693 C CA . TYR A 1 89 ? -2.564 0.502 4.072 1.00 96.56 89 TYR A CA 1
ATOM 694 C C . TYR A 1 89 ? -3.421 0.234 2.827 1.00 96.56 89 TYR A C 1
ATOM 696 O O . TYR A 1 89 ? -4.643 0.119 2.919 1.00 96.56 89 TYR A O 1
ATOM 704 N N . ASN A 1 90 ? -2.778 0.059 1.671 1.00 97.44 90 ASN A N 1
ATOM 705 C CA . ASN A 1 90 ? -3.476 -0.225 0.422 1.00 97.44 90 ASN A CA 1
ATOM 706 C C . ASN A 1 90 ? -4.204 -1.580 0.446 1.00 97.44 90 ASN A C 1
ATOM 708 O O . ASN A 1 90 ? -5.346 -1.662 -0.007 1.00 97.44 90 ASN A O 1
ATOM 712 N N . ARG A 1 91 ? -3.588 -2.625 1.016 1.00 98.31 91 ARG A N 1
ATOM 713 C CA . ARG A 1 91 ? -4.228 -3.936 1.200 1.00 98.31 91 ARG A CA 1
ATOM 714 C C . ARG A 1 91 ? -5.445 -3.847 2.118 1.00 98.31 91 ARG A C 1
ATOM 716 O O . ARG A 1 91 ? -6.488 -4.404 1.786 1.00 98.31 91 ARG A O 1
ATOM 723 N N . GLY A 1 92 ? -5.337 -3.099 3.218 1.00 97.69 92 GLY A N 1
ATOM 724 C CA . GLY A 1 92 ? -6.449 -2.822 4.126 1.00 97.69 92 GLY A CA 1
ATOM 725 C C . GLY A 1 92 ? -7.617 -2.157 3.400 1.00 97.69 92 GLY A C 1
ATOM 726 O O . GLY A 1 92 ? -8.735 -2.658 3.447 1.00 97.69 92 GLY A O 1
ATOM 727 N N . ASN A 1 93 ? -7.352 -1.115 2.608 1.00 96.38 93 ASN A N 1
ATOM 728 C CA . ASN A 1 93 ? -8.386 -0.466 1.795 1.00 96.38 93 ASN A CA 1
ATOM 729 C C . ASN A 1 93 ? -9.076 -1.434 0.816 1.00 96.38 93 ASN A C 1
ATOM 731 O O . ASN A 1 93 ? -10.286 -1.338 0.617 1.00 96.38 93 ASN A O 1
ATOM 735 N N . MET A 1 94 ? -8.339 -2.375 0.214 1.00 97.69 94 MET A N 1
ATOM 736 C CA . MET A 1 94 ? -8.943 -3.392 -0.657 1.00 97.69 94 MET A CA 1
ATOM 737 C C . MET A 1 94 ? -9.798 -4.388 0.123 1.00 97.69 94 MET A C 1
ATOM 739 O O . MET A 1 94 ? -10.913 -4.677 -0.301 1.00 97.69 94 MET A O 1
ATOM 743 N N . LYS A 1 95 ? -9.326 -4.855 1.285 1.00 98.25 95 LYS A N 1
ATOM 744 C CA . LYS A 1 95 ? -10.099 -5.715 2.195 1.00 98.25 95 LYS A CA 1
ATOM 745 C C . LYS A 1 95 ? -11.396 -5.048 2.640 1.00 98.25 95 LYS A C 1
ATOM 747 O O . LYS A 1 95 ? -12.450 -5.672 2.599 1.00 98.25 95 LYS A O 1
ATOM 752 N N . MET A 1 96 ? -11.340 -3.755 2.959 1.00 96.31 96 MET A N 1
ATOM 753 C CA . MET A 1 96 ? -12.522 -2.950 3.258 1.00 96.31 96 MET A CA 1
ATOM 754 C C . MET A 1 96 ? -13.516 -2.954 2.090 1.00 96.31 96 MET A C 1
ATOM 756 O O . MET A 1 96 ? -14.708 -3.169 2.294 1.00 96.31 96 MET A O 1
ATOM 760 N N . ALA A 1 97 ? -13.027 -2.750 0.863 1.00 94.19 97 ALA A N 1
ATOM 761 C CA . ALA A 1 97 ? -13.861 -2.700 -0.336 1.00 94.19 97 ALA A CA 1
ATOM 762 C C . ALA A 1 97 ? -14.553 -4.038 -0.655 1.00 94.19 97 ALA A C 1
ATOM 764 O O . ALA A 1 97 ? -15.660 -4.029 -1.192 1.00 94.19 97 ALA A O 1
ATOM 765 N N . ILE A 1 98 ? -13.935 -5.174 -0.312 1.00 96.31 98 ILE A N 1
ATOM 766 C CA . ILE A 1 98 ? -14.523 -6.513 -0.504 1.00 96.31 98 ILE A CA 1
ATOM 767 C C . ILE A 1 98 ? -15.298 -7.029 0.722 1.00 96.31 98 ILE A C 1
ATOM 769 O O . ILE A 1 98 ? -15.809 -8.145 0.692 1.00 96.31 98 ILE A O 1
ATOM 773 N N . GLY A 1 99 ? -15.417 -6.226 1.785 1.00 95.88 99 GLY A N 1
ATOM 774 C CA . GLY A 1 99 ? -16.190 -6.562 2.986 1.00 95.88 99 GLY A CA 1
ATOM 775 C C . GLY A 1 99 ? -15.429 -7.343 4.063 1.00 95.88 99 GLY A C 1
ATOM 776 O O . GLY A 1 99 ? -16.028 -7.732 5.061 1.00 95.88 99 GLY A O 1
ATOM 777 N N . GLU A 1 100 ? -14.118 -7.533 3.923 1.00 97.88 100 GLU A N 1
ATOM 778 C CA . GLU A 1 100 ? -13.252 -8.110 4.961 1.00 97.88 100 GLU A CA 1
ATOM 779 C C . GLU A 1 100 ? -12.829 -7.033 5.979 1.00 97.88 100 GLU A C 1
ATOM 781 O O . GLU A 1 100 ? -11.653 -6.679 6.117 1.00 97.88 100 GLU A O 1
ATOM 786 N N . ILE A 1 101 ? -13.810 -6.459 6.675 1.00 97.81 101 ILE A N 1
ATOM 787 C CA . ILE A 1 101 ? -13.644 -5.242 7.483 1.00 97.81 101 ILE A CA 1
ATOM 788 C C . ILE A 1 101 ? -12.691 -5.477 8.669 1.00 97.81 101 ILE A C 1
ATOM 790 O O . ILE A 1 101 ? -11.820 -4.650 8.944 1.00 97.81 101 ILE A O 1
ATOM 794 N N . GLU A 1 102 ? -12.783 -6.621 9.347 1.00 98.19 102 GLU A N 1
ATOM 795 C CA . GLU A 1 102 ? -11.892 -6.985 10.452 1.00 98.19 102 GLU A CA 1
ATOM 796 C C . GLU A 1 102 ? -10.444 -7.149 9.979 1.00 98.19 102 GLU A C 1
ATOM 798 O O . GLU A 1 102 ? -9.514 -6.652 10.615 1.00 98.19 102 GLU A O 1
ATOM 803 N N . ALA A 1 103 ? -10.235 -7.800 8.832 1.00 97.88 103 ALA A N 1
ATOM 804 C CA . ALA A 1 103 ? -8.902 -7.968 8.264 1.00 97.88 103 ALA A CA 1
ATOM 805 C C . ALA A 1 103 ? -8.323 -6.631 7.765 1.00 97.88 103 ALA A C 1
ATOM 807 O O . ALA A 1 103 ? -7.112 -6.414 7.850 1.00 97.88 103 ALA A O 1
ATOM 808 N N . SER A 1 104 ? -9.179 -5.719 7.291 1.00 98.25 104 SER A N 1
ATOM 809 C CA . SER A 1 104 ? -8.803 -4.336 6.986 1.00 98.25 104 SER A CA 1
ATOM 810 C C . SER A 1 104 ? -8.313 -3.592 8.229 1.00 98.25 104 SER A C 1
ATOM 812 O O . SER A 1 104 ? -7.313 -2.873 8.160 1.00 98.25 104 SER A O 1
ATOM 814 N N . LEU A 1 105 ? -8.977 -3.774 9.377 1.00 98.12 105 LEU A N 1
ATOM 815 C CA . LEU A 1 105 ? -8.558 -3.144 10.629 1.00 98.12 105 LEU A CA 1
ATOM 816 C C . LEU A 1 105 ? -7.146 -3.580 11.031 1.00 98.12 105 LEU A C 1
ATOM 818 O O . LEU A 1 105 ? -6.312 -2.724 11.326 1.00 98.12 105 LEU A O 1
ATOM 822 N N . VAL A 1 106 ? -6.867 -4.886 10.970 1.00 98.00 106 VAL A N 1
ATOM 823 C CA . VAL A 1 106 ? -5.542 -5.450 11.280 1.00 98.00 106 VAL A CA 1
ATOM 824 C C . VAL A 1 106 ? -4.453 -4.812 10.414 1.00 98.00 106 VAL A C 1
ATOM 826 O O . VAL A 1 106 ? -3.413 -4.393 10.924 1.00 98.00 106 VAL A O 1
ATOM 829 N N . ASP A 1 107 ? -4.694 -4.685 9.107 1.00 97.75 107 ASP A N 1
ATOM 830 C CA . ASP A 1 107 ? -3.735 -4.064 8.190 1.00 97.75 107 ASP A CA 1
ATOM 831 C C . ASP A 1 107 ? -3.529 -2.571 8.478 1.00 97.75 107 ASP A C 1
ATOM 833 O O . ASP A 1 107 ? -2.393 -2.086 8.456 1.00 97.75 107 ASP A O 1
ATOM 837 N N . CYS A 1 108 ? -4.605 -1.845 8.789 1.00 97.25 108 CYS A N 1
ATOM 838 C CA . CYS A 1 108 ? -4.537 -0.422 9.106 1.00 97.25 108 CYS A CA 1
ATOM 839 C C . CYS A 1 108 ? -3.770 -0.154 10.412 1.00 97.25 108 CYS A C 1
ATOM 841 O O . CYS A 1 108 ? -2.968 0.779 10.478 1.00 97.25 108 CYS A O 1
ATOM 843 N N . GLU A 1 109 ? -3.978 -0.969 11.447 1.00 96.38 109 GLU A N 1
ATOM 844 C CA . GLU A 1 109 ? -3.260 -0.861 12.723 1.00 96.38 109 GLU A CA 1
ATOM 845 C C . GLU A 1 109 ? -1.773 -1.192 12.567 1.00 96.38 109 GLU A C 1
ATOM 847 O O . GLU A 1 109 ? -0.916 -0.459 13.069 1.00 96.38 109 GLU A O 1
ATOM 852 N N . ALA A 1 110 ? -1.451 -2.236 11.802 1.00 95.69 110 ALA A N 1
ATOM 853 C CA . ALA A 1 110 ? -0.069 -2.583 11.496 1.00 95.69 110 ALA A CA 1
ATOM 854 C C . ALA A 1 110 ? 0.636 -1.493 10.664 1.00 95.69 110 ALA A C 1
ATOM 856 O O . ALA A 1 110 ? 1.814 -1.214 10.890 1.00 95.69 110 ALA A O 1
ATOM 857 N N . ALA A 1 111 ? -0.069 -0.837 9.734 1.00 95.88 111 ALA A N 1
ATOM 858 C CA . ALA A 1 111 ? 0.463 0.313 8.999 1.00 95.88 111 ALA A CA 1
ATOM 859 C C . ALA A 1 111 ? 0.724 1.517 9.929 1.00 95.88 111 ALA A C 1
ATOM 861 O O . ALA A 1 111 ? 1.803 2.114 9.890 1.00 95.88 111 ALA A O 1
ATOM 862 N N . LEU A 1 112 ? -0.220 1.829 10.827 1.00 94.19 112 LEU A N 1
ATOM 863 C CA . LEU A 1 112 ? -0.098 2.903 11.825 1.00 94.19 112 LEU A CA 1
ATOM 864 C C . LEU A 1 112 ? 1.074 2.710 12.795 1.00 94.19 112 LEU A C 1
ATOM 866 O O . LEU A 1 112 ? 1.652 3.696 13.261 1.00 94.19 112 LEU A O 1
ATOM 870 N N . ALA A 1 113 ? 1.424 1.464 13.110 1.00 93.94 113 ALA A N 1
ATOM 871 C CA . ALA A 1 113 ? 2.547 1.150 13.989 1.00 93.94 113 ALA A CA 1
ATOM 872 C C . ALA A 1 113 ? 3.913 1.483 13.363 1.00 93.94 113 ALA A C 1
ATOM 874 O O . ALA A 1 113 ? 4.880 1.701 14.088 1.00 93.94 113 ALA A O 1
ATOM 875 N N . GLN A 1 114 ? 3.998 1.536 12.031 1.00 91.00 114 GLN A N 1
ATOM 876 C CA . GLN A 1 114 ? 5.259 1.686 11.296 1.00 91.00 114 GLN A CA 1
ATOM 877 C C . GLN A 1 114 ? 5.417 3.049 10.618 1.00 91.00 114 GLN A C 1
ATOM 879 O O . GLN A 1 114 ? 6.519 3.420 10.216 1.00 91.00 114 GLN A O 1
ATOM 884 N N . VAL A 1 115 ? 4.333 3.815 10.501 1.00 89.25 115 VAL A N 1
ATOM 885 C CA . VAL A 1 115 ? 4.371 5.149 9.904 1.00 89.25 115 VAL A CA 1
ATOM 886 C C . VAL A 1 115 ? 5.191 6.111 10.768 1.00 89.25 115 VAL A C 1
ATOM 888 O O . VAL A 1 115 ? 5.008 6.197 11.986 1.00 89.25 115 VAL A O 1
ATOM 891 N N . THR A 1 116 ? 6.097 6.855 10.139 1.00 88.88 116 THR A N 1
ATOM 892 C CA . THR A 1 116 ? 6.961 7.842 10.809 1.00 88.88 116 THR A CA 1
ATOM 893 C C . THR A 1 116 ? 6.518 9.274 10.531 1.00 88.88 116 THR A C 1
ATOM 895 O O . THR A 1 116 ? 6.651 10.138 11.396 1.00 88.88 116 THR A O 1
ATOM 898 N N . LEU A 1 117 ? 5.945 9.526 9.352 1.00 87.88 117 LEU A N 1
ATOM 899 C CA . LEU A 1 117 ? 5.449 10.835 8.948 1.00 87.88 117 LEU A CA 1
ATOM 900 C C . LEU A 1 117 ? 4.083 11.120 9.576 1.00 87.88 117 LEU A C 1
ATOM 902 O O . LEU A 1 117 ? 3.149 10.328 9.454 1.00 87.88 117 LEU A O 1
ATOM 906 N N . GLU A 1 118 ? 3.940 12.286 10.207 1.00 86.38 118 GLU A N 1
ATOM 907 C CA . GLU A 1 118 ? 2.684 12.649 10.871 1.00 86.38 118 GLU A CA 1
ATOM 908 C C . GLU A 1 118 ? 1.532 12.825 9.873 1.00 86.38 118 GLU A C 1
ATOM 910 O O . GLU A 1 118 ? 0.411 12.415 10.150 1.00 86.38 118 GLU A O 1
ATOM 915 N N . SER A 1 119 ? 1.796 13.356 8.676 1.00 84.81 119 SER A N 1
ATOM 916 C CA . SER A 1 119 ? 0.783 13.475 7.618 1.00 84.81 119 SER A CA 1
ATOM 917 C C . SER A 1 119 ? 0.200 12.117 7.209 1.00 84.81 119 SER A C 1
ATOM 919 O O . SER A 1 119 ? -1.015 11.976 7.065 1.00 84.81 119 SER A O 1
ATOM 921 N N . GLU A 1 120 ? 1.051 11.102 7.066 1.00 87.62 120 GLU A N 1
ATOM 922 C CA . GLU A 1 120 ? 0.633 9.733 6.759 1.00 87.62 120 GLU A CA 1
ATOM 923 C C . GLU A 1 120 ? -0.071 9.086 7.957 1.00 87.62 120 GLU A C 1
ATOM 925 O O . GLU A 1 120 ? -1.095 8.425 7.785 1.00 87.62 120 GLU A O 1
ATOM 930 N N . ARG A 1 121 ? 0.397 9.347 9.187 1.00 90.69 121 ARG A N 1
ATOM 931 C CA . ARG A 1 121 ? -0.280 8.897 10.412 1.00 90.69 121 ARG A CA 1
ATOM 932 C C . ARG A 1 121 ? -1.715 9.406 10.482 1.00 90.69 121 ARG A C 1
ATOM 934 O O . ARG A 1 121 ? -2.619 8.634 10.790 1.00 90.69 121 ARG A O 1
ATOM 941 N N . GLN A 1 122 ? -1.934 10.685 10.186 1.00 88.94 122 GLN A N 1
ATOM 942 C CA . GLN A 1 122 ? -3.268 11.287 10.191 1.00 88.94 122 GLN A CA 1
ATOM 943 C C . GLN A 1 122 ? -4.175 10.673 9.116 1.00 88.94 122 GLN A C 1
ATOM 945 O O . GLN A 1 122 ? -5.333 10.360 9.393 1.00 88.94 122 GLN A O 1
ATOM 950 N N . MET A 1 123 ? -3.643 10.415 7.917 1.00 88.56 123 MET A N 1
ATOM 951 C CA . MET A 1 123 ? -4.373 9.712 6.854 1.00 88.56 123 MET A CA 1
ATOM 952 C C . MET A 1 123 ? -4.812 8.305 7.290 1.00 88.56 123 MET A C 1
ATOM 954 O O . MET A 1 123 ? -5.968 7.914 7.097 1.00 88.56 123 MET A O 1
ATOM 958 N N . MET A 1 124 ? -3.909 7.548 7.914 1.00 92.94 124 MET A N 1
ATOM 959 C CA . MET A 1 124 ? -4.211 6.197 8.382 1.00 92.94 124 MET A CA 1
ATOM 960 C C . MET A 1 124 ? -5.174 6.197 9.581 1.00 92.94 124 MET A C 1
ATOM 962 O O . MET A 1 124 ? -6.057 5.348 9.633 1.00 92.94 124 MET A O 1
ATOM 966 N N . ARG A 1 125 ? -5.092 7.175 10.499 1.00 93.62 125 ARG A N 1
ATOM 967 C CA . ARG A 1 125 ? -6.073 7.349 11.594 1.00 93.62 125 ARG A CA 1
ATOM 968 C C . ARG A 1 125 ? -7.481 7.601 11.066 1.00 93.62 125 ARG A C 1
ATOM 970 O O . ARG A 1 125 ? -8.425 6.964 11.516 1.00 93.62 125 ARG A O 1
ATOM 977 N N . LEU A 1 126 ? -7.621 8.467 10.062 1.00 92.69 126 LEU A N 1
ATOM 978 C CA . LEU A 1 126 ? -8.917 8.715 9.424 1.00 92.69 126 LEU A CA 1
ATOM 979 C C . LEU A 1 126 ? -9.487 7.445 8.771 1.00 92.69 126 LEU A C 1
ATOM 981 O O . LEU A 1 126 ? -10.691 7.182 8.825 1.00 92.69 126 LEU A O 1
ATOM 985 N N . SER A 1 127 ? -8.614 6.638 8.174 1.00 94.44 127 SER A N 1
ATOM 986 C CA . SER A 1 127 ? -9.013 5.362 7.580 1.00 94.44 127 SER A CA 1
ATOM 987 C C . SER A 1 127 ? -9.438 4.358 8.661 1.00 94.44 127 SER A C 1
ATOM 989 O O . SER A 1 127 ? -10.502 3.752 8.537 1.00 94.44 127 SER A O 1
ATOM 991 N N . ARG A 1 128 ? -8.694 4.260 9.774 1.00 96.81 128 ARG A N 1
ATOM 992 C CA . ARG A 1 128 ? -9.051 3.420 10.930 1.00 96.81 128 ARG A CA 1
ATOM 993 C C . ARG A 1 128 ? -10.383 3.832 11.554 1.00 96.81 128 ARG A C 1
ATOM 995 O O . ARG A 1 128 ? -11.209 2.964 11.812 1.00 96.81 128 ARG A O 1
ATOM 1002 N N . SER A 1 129 ? -10.639 5.132 11.687 1.00 96.75 129 SER A N 1
ATOM 1003 C CA . SER A 1 129 ? -11.932 5.677 12.117 1.00 96.75 129 SER A CA 1
ATOM 1004 C C . SER A 1 129 ? -13.095 5.134 11.282 1.00 96.75 129 SER A C 1
ATOM 1006 O O . SER A 1 129 ? -14.069 4.610 11.823 1.00 96.75 129 SER A O 1
ATOM 1008 N N . THR A 1 130 ? -12.959 5.182 9.954 1.00 96.19 130 THR A N 1
ATOM 1009 C CA . THR A 1 130 ? -13.975 4.661 9.029 1.00 96.19 130 THR A CA 1
ATOM 1010 C C . THR A 1 130 ? -14.185 3.158 9.224 1.00 96.19 130 THR A C 1
ATOM 1012 O O . THR A 1 130 ? -15.326 2.705 9.294 1.00 96.19 130 THR A O 1
ATOM 1015 N N . ILE A 1 131 ? -13.106 2.383 9.362 1.00 97.75 131 ILE A N 1
ATOM 1016 C CA . ILE A 1 131 ? -13.177 0.933 9.596 1.00 97.75 131 ILE A CA 1
ATOM 1017 C C . ILE A 1 131 ? -13.892 0.629 10.924 1.00 97.75 131 ILE A C 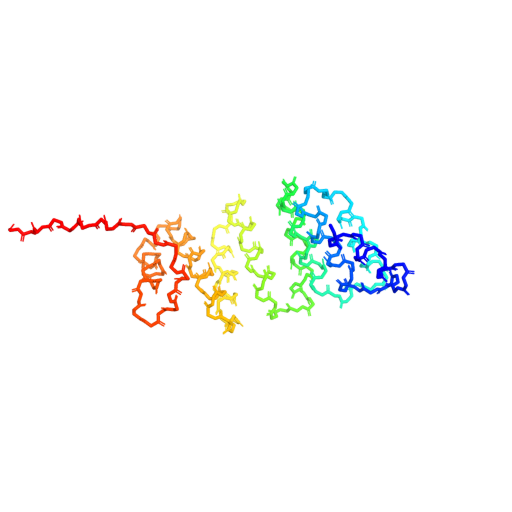1
ATOM 1019 O O . ILE A 1 131 ? -14.810 -0.188 10.959 1.00 97.75 131 ILE A O 1
ATOM 1023 N N . LEU A 1 132 ? -13.531 1.326 12.004 1.00 98.06 132 LEU A N 1
ATOM 1024 C CA . LEU A 1 132 ? -14.117 1.146 13.336 1.00 98.06 132 LEU A CA 1
ATOM 1025 C C . LEU A 1 132 ? -15.617 1.456 13.356 1.00 98.06 132 LEU A C 1
ATOM 1027 O O . LEU A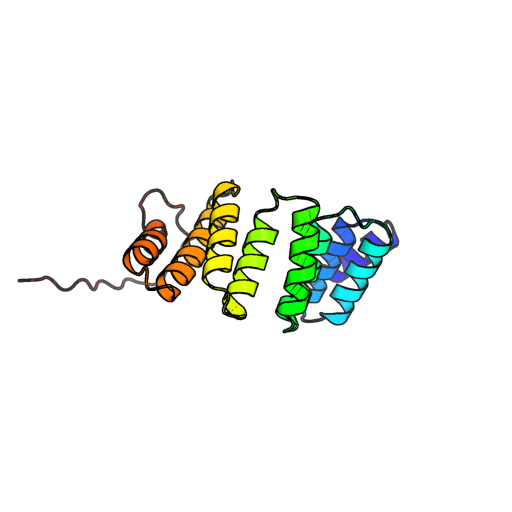 1 132 ? -16.393 0.693 13.929 1.00 98.06 132 LEU A O 1
ATOM 1031 N N . ILE A 1 133 ? -16.045 2.526 12.680 1.00 96.75 133 ILE A N 1
ATOM 1032 C CA . ILE A 1 133 ? -17.469 2.865 12.548 1.00 96.75 133 ILE A CA 1
ATOM 1033 C C . ILE A 1 133 ? -18.232 1.750 11.821 1.00 96.75 133 ILE A C 1
ATOM 1035 O O . ILE A 1 133 ? -19.312 1.369 12.268 1.00 96.75 133 ILE A O 1
ATOM 1039 N N . ASN A 1 134 ? -17.668 1.187 10.747 1.00 96.38 134 ASN A N 1
ATOM 1040 C CA . ASN A 1 134 ? -18.297 0.083 10.012 1.00 96.38 134 ASN A CA 1
ATOM 1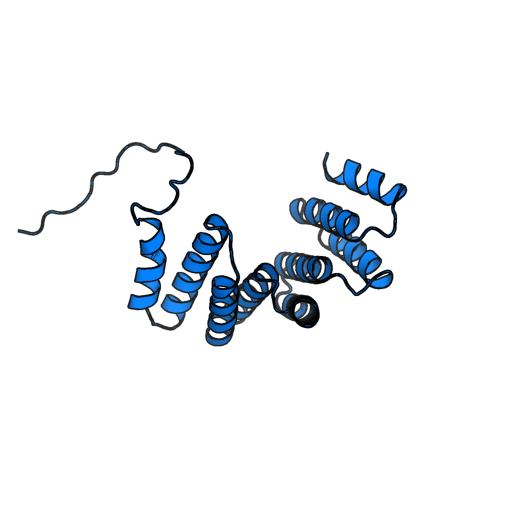041 C C . ASN A 1 134 ? -18.393 -1.211 10.841 1.00 96.38 134 ASN A C 1
ATOM 1043 O O . ASN A 1 134 ? -19.338 -1.972 10.664 1.00 96.38 134 ASN A O 1
ATOM 1047 N N . LEU A 1 135 ? -17.476 -1.427 11.787 1.00 97.12 135 LEU A N 1
ATOM 1048 C CA . LEU A 1 135 ? -17.544 -2.524 12.764 1.00 97.12 135 LEU A CA 1
ATOM 1049 C C . LEU A 1 135 ? -18.508 -2.246 13.932 1.00 97.12 135 LEU A C 1
ATOM 1051 O O . LEU A 1 135 ? -18.611 -3.055 14.852 1.00 97.12 135 LEU A O 1
ATOM 1055 N N . GLY A 1 136 ? -19.176 -1.088 13.961 1.00 96.75 136 GLY A N 1
ATOM 1056 C CA . GLY A 1 136 ? -20.021 -0.669 15.083 1.00 96.75 136 GLY A CA 1
ATOM 1057 C C . GLY A 1 136 ? -19.243 -0.188 16.315 1.00 96.75 136 GLY A C 1
ATOM 1058 O O . GLY A 1 136 ? -19.851 0.158 17.329 1.00 96.75 136 GLY A O 1
ATOM 1059 N N . ARG A 1 137 ? -17.910 -0.087 16.237 1.00 97.62 137 ARG A N 1
ATOM 1060 C CA . ARG A 1 137 ? -17.024 0.466 17.280 1.00 97.62 137 ARG A CA 1
ATOM 1061 C C . ARG A 1 137 ? -16.995 1.995 17.196 1.00 97.62 137 ARG A C 1
ATOM 1063 O O . ARG A 1 137 ? -15.950 2.618 17.028 1.00 97.62 137 ARG A O 1
ATOM 1070 N N . ILE A 1 138 ? -18.179 2.600 17.277 1.00 95.81 138 ILE A N 1
ATOM 1071 C CA . ILE A 1 138 ? -18.406 4.017 16.955 1.00 95.81 138 ILE A CA 1
ATOM 1072 C C . ILE A 1 138 ? -17.583 4.949 17.852 1.00 95.81 138 ILE A C 1
ATOM 1074 O O . ILE A 1 138 ? -17.031 5.918 17.344 1.00 95.81 138 ILE A O 1
ATOM 1078 N N . GLY A 1 139 ? -17.474 4.656 19.153 1.00 95.38 139 GLY A N 1
ATOM 1079 C CA . GLY A 1 139 ? -16.705 5.489 20.089 1.00 95.38 139 GLY A CA 1
ATOM 1080 C C . GLY A 1 139 ? -15.232 5.591 19.694 1.00 95.38 139 GLY A C 1
ATOM 1081 O O . GLY A 1 139 ? -14.732 6.683 19.457 1.00 95.38 139 GLY A O 1
ATOM 1082 N N . GLU A 1 140 ? -14.578 4.447 19.500 1.00 95.19 140 GLU A N 1
ATOM 1083 C CA . GLU A 1 140 ? -13.170 4.396 19.085 1.00 95.19 140 GLU A CA 1
ATOM 1084 C C . GLU A 1 140 ? -12.958 5.026 17.704 1.00 95.19 140 GLU A C 1
ATOM 1086 O O . GLU A 1 140 ? -11.972 5.724 17.469 1.00 95.19 140 GLU A O 1
ATOM 1091 N N . GLY A 1 141 ? -13.905 4.816 16.784 1.00 95.62 141 GLY A N 1
ATOM 1092 C CA . GLY A 1 141 ? -13.854 5.460 15.479 1.00 95.62 141 GLY A CA 1
ATOM 1093 C C . GLY A 1 141 ? -13.985 6.981 15.566 1.00 95.62 141 GLY A C 1
ATOM 1094 O O . GLY A 1 141 ? -13.342 7.698 14.799 1.00 95.62 141 GLY A O 1
ATOM 1095 N N . TRP A 1 142 ? -14.777 7.495 16.503 1.00 94.38 142 TRP A N 1
ATOM 1096 C CA . TRP A 1 142 ? -14.927 8.931 16.712 1.00 94.38 142 TRP A CA 1
ATOM 1097 C C . TRP A 1 142 ? -13.666 9.552 17.322 1.00 94.38 142 TRP A C 1
ATOM 1099 O O . TRP A 1 142 ? -13.213 10.590 16.839 1.00 94.38 142 TRP A O 1
ATOM 1109 N N . ASP A 1 143 ? -13.040 8.877 18.286 1.00 91.75 143 ASP A N 1
ATOM 1110 C CA . ASP A 1 143 ? -11.781 9.317 18.901 1.00 91.75 143 ASP A CA 1
ATOM 1111 C C . ASP A 1 143 ? -10.666 9.485 17.851 1.00 91.75 143 ASP A C 1
ATOM 1113 O O . ASP A 1 143 ? -9.964 10.502 17.811 1.00 91.75 143 ASP A O 1
ATOM 1117 N N . ASP A 1 144 ? -10.544 8.522 16.933 1.00 90.94 144 ASP A N 1
ATOM 1118 C CA . ASP A 1 144 ? -9.595 8.592 15.818 1.00 90.94 144 ASP A CA 1
ATOM 1119 C C . ASP A 1 144 ? -9.870 9.749 14.859 1.00 90.94 144 ASP A C 1
ATOM 1121 O O . ASP A 1 144 ? -8.938 10.369 14.336 1.00 90.94 144 ASP A O 1
ATOM 1125 N N . TYR A 1 145 ? -11.146 10.040 14.613 1.00 88.56 145 TYR A N 1
ATOM 1126 C CA . TYR A 1 145 ? -11.546 11.148 13.758 1.00 88.56 145 TYR A CA 1
ATOM 1127 C C . TYR A 1 145 ? -11.225 12.496 14.405 1.00 88.56 145 TYR A C 1
ATOM 1129 O O . TYR A 1 145 ? -10.729 13.403 13.732 1.00 88.56 145 TYR A O 1
ATOM 1137 N N . GLU A 1 146 ? -11.491 12.645 15.703 1.00 87.69 146 GLU A N 1
ATOM 1138 C CA . GLU A 1 146 ? -11.265 13.889 16.439 1.00 87.69 146 GLU A CA 1
ATOM 1139 C C . GLU A 1 146 ? -9.785 14.193 16.676 1.00 87.69 146 GLU A C 1
ATOM 1141 O O . GLU A 1 146 ? -9.433 15.364 16.827 1.00 87.69 146 GLU A O 1
ATOM 1146 N N . ALA A 1 147 ? -8.891 13.201 16.602 1.00 82.06 147 ALA A N 1
ATOM 1147 C CA . ALA A 1 147 ? -7.444 13.416 16.698 1.00 82.06 147 ALA A CA 1
ATOM 1148 C C . ALA A 1 147 ? -6.918 14.484 15.709 1.00 82.06 147 ALA A C 1
ATOM 1150 O O . ALA A 1 147 ? -5.949 15.193 16.000 1.00 82.06 147 ALA A O 1
ATOM 1151 N N . ARG A 1 148 ? -7.593 14.686 14.568 1.00 79.12 148 ARG A N 1
ATOM 1152 C CA . ARG A 1 148 ? -7.267 15.749 13.596 1.00 79.12 148 ARG A CA 1
ATOM 1153 C C . ARG A 1 148 ? -7.505 17.171 14.124 1.00 79.12 148 ARG A C 1
ATOM 1155 O O . ARG A 1 148 ? -6.955 18.122 13.581 1.00 79.12 148 ARG A O 1
ATOM 1162 N N . LEU A 1 149 ? -8.370 17.324 15.128 1.00 77.69 149 LEU A N 1
ATOM 1163 C CA . LEU A 1 149 ? -8.730 18.596 15.761 1.00 77.69 149 LEU A CA 1
ATOM 1164 C C . LEU A 1 149 ? -7.818 18.930 16.949 1.00 77.69 149 LEU A C 1
ATOM 1166 O O . LEU A 1 149 ? -7.936 20.016 17.516 1.00 77.69 149 LEU A O 1
ATOM 1170 N N . HIS A 1 150 ? -6.929 18.012 17.343 1.00 66.12 150 HIS A N 1
ATOM 1171 C CA . HIS A 1 150 ? -6.054 18.223 18.487 1.00 66.12 150 HIS A CA 1
ATOM 1172 C C . HIS A 1 150 ? -5.112 19.419 18.239 1.00 66.12 150 HIS A C 1
ATOM 1174 O O . HIS A 1 150 ? -4.536 19.511 17.154 1.00 66.12 150 HIS A O 1
ATOM 1180 N N . PRO A 1 151 ? -4.879 20.310 19.228 1.00 65.25 151 PRO A N 1
ATOM 1181 C CA . PRO A 1 151 ? -4.041 21.508 19.057 1.00 65.25 151 PRO A CA 1
ATOM 1182 C C . PRO A 1 151 ? -2.597 21.236 18.605 1.00 65.25 151 PRO A C 1
ATOM 1184 O O . PRO A 1 151 ? -1.909 22.134 18.134 1.00 65.25 151 PRO A O 1
ATOM 1187 N N . SER A 1 152 ? -2.131 20.001 18.792 1.00 63.28 152 SER A N 1
ATOM 1188 C CA . SER A 1 152 ? -0.790 19.518 18.442 1.00 63.28 152 SER A CA 1
ATOM 1189 C C . SER A 1 152 ? -0.686 19.000 17.004 1.00 63.28 152 SER A C 1
ATOM 1191 O O . SER A 1 152 ? 0.416 18.701 16.548 1.00 63.28 152 SER A O 1
ATOM 1193 N N . SER A 1 153 ? -1.814 18.841 16.309 1.00 58.31 153 SER A N 1
ATOM 1194 C CA . SER A 1 153 ? -1.853 18.337 14.939 1.00 58.31 153 SER A CA 1
ATOM 1195 C C . SER A 1 153 ? -1.405 19.440 13.973 1.00 58.31 153 SER A C 1
ATOM 1197 O O . SER A 1 153 ? -1.834 20.588 14.124 1.00 58.31 153 SER A O 1
ATOM 1199 N N . PRO A 1 154 ? -0.538 19.138 12.986 1.00 56.94 154 PRO A N 1
ATOM 1200 C CA . PRO A 1 154 ? -0.091 20.135 12.023 1.00 56.94 154 PRO A CA 1
ATOM 1201 C C . PRO A 1 154 ? -1.308 20.717 11.305 1.00 56.94 154 PRO A C 1
ATOM 1203 O O . PRO A 1 154 ? -2.122 19.984 10.740 1.00 56.94 154 PRO A O 1
ATOM 1206 N N . THR A 1 155 ? -1.456 22.039 11.362 1.00 51.41 155 THR A N 1
ATOM 1207 C CA . THR A 1 155 ? -2.559 22.722 10.696 1.00 51.41 155 THR A CA 1
ATOM 1208 C C . THR A 1 155 ? -2.451 22.475 9.191 1.00 51.41 155 THR A C 1
ATOM 1210 O O . THR A 1 155 ? -1.371 22.654 8.618 1.00 51.41 155 THR A O 1
ATOM 1213 N N . PRO A 1 156 ? -3.535 22.056 8.511 1.00 48.59 156 PRO A N 1
ATOM 1214 C CA . PRO A 1 156 ? -3.522 22.048 7.058 1.00 48.59 156 PRO A CA 1
ATOM 1215 C C . PRO A 1 156 ? -3.212 23.474 6.573 1.00 48.59 156 PRO A C 1
ATOM 1217 O O . PRO A 1 156 ? -3.669 24.435 7.207 1.00 48.59 156 PRO A O 1
ATOM 1220 N N . PRO A 1 157 ? -2.434 23.645 5.485 1.00 40.06 157 PRO A N 1
ATOM 1221 C CA . PRO A 1 157 ? -2.193 24.967 4.921 1.00 40.06 157 PRO A CA 1
ATOM 1222 C C . PRO A 1 157 ? -3.548 25.627 4.685 1.00 40.06 157 PRO A C 1
ATOM 1224 O O . PRO A 1 157 ? -4.438 25.024 4.085 1.00 40.06 157 PRO A O 1
ATOM 1227 N N . SER A 1 158 ? -3.737 26.823 5.243 1.00 43.31 158 SER A N 1
ATOM 1228 C CA . SER A 1 158 ? -5.042 27.469 5.297 1.00 43.31 158 SER A CA 1
ATOM 1229 C C . SER A 1 158 ? -5.582 27.709 3.885 1.00 43.31 158 SER A C 1
ATOM 1231 O O . SER A 1 158 ? -5.238 28.697 3.239 1.00 43.31 158 SER A O 1
ATOM 1233 N N . SER A 1 159 ? -6.468 26.847 3.400 1.00 42.06 159 SER A N 1
ATOM 1234 C CA . SER A 1 159 ? -7.450 27.252 2.404 1.00 42.06 159 SER A CA 1
ATOM 1235 C C . SER A 1 159 ? -8.562 27.917 3.191 1.00 42.06 159 SER A C 1
ATOM 1237 O O . SER A 1 159 ? -9.434 27.219 3.689 1.00 42.06 159 SER A O 1
ATOM 1239 N N . SER A 1 160 ? -8.479 29.225 3.413 1.00 37.09 160 SER A N 1
ATOM 1240 C CA . SER A 1 160 ? -9.484 29.992 4.149 1.00 37.09 160 SER A CA 1
ATOM 1241 C C . SER A 1 160 ? -10.896 29.667 3.642 1.00 37.09 160 SER A C 1
ATOM 1243 O O . SER A 1 160 ? -11.158 29.869 2.455 1.00 37.09 160 SER A O 1
ATOM 1245 N N . PRO A 1 161 ? -11.841 29.295 4.524 1.00 42.75 161 PRO A N 1
ATOM 1246 C CA . PRO A 1 161 ? -13.217 29.680 4.277 1.00 42.75 161 PRO A CA 1
ATOM 1247 C C . PRO A 1 161 ? -13.754 30.361 5.534 1.00 42.75 161 PRO A C 1
ATOM 1249 O O . PRO A 1 161 ? -13.680 29.856 6.652 1.00 42.75 161 PRO A O 1
ATOM 1252 N N . THR A 1 162 ? -14.265 31.563 5.326 1.00 43.31 162 THR A N 1
ATOM 1253 C CA . THR A 1 162 ? -15.043 32.357 6.275 1.00 43.31 162 THR A CA 1
ATOM 1254 C C . THR A 1 162 ? -15.856 31.524 7.273 1.00 43.31 162 THR A C 1
ATOM 1256 O O . THR A 1 162 ? -16.580 30.606 6.894 1.00 43.31 162 THR A O 1
ATOM 1259 N N . ALA A 1 163 ? -15.721 31.916 8.541 1.00 45.03 163 ALA A N 1
ATOM 1260 C CA . ALA A 1 163 ? -16.450 31.505 9.735 1.00 45.03 163 ALA A CA 1
ATOM 1261 C C . ALA A 1 163 ? -17.776 30.747 9.524 1.00 45.03 163 ALA A C 1
ATOM 1263 O O . ALA A 1 163 ? -18.714 31.249 8.905 1.00 45.03 163 ALA A O 1
ATOM 1264 N N . ARG A 1 164 ? -17.917 29.614 10.221 1.00 39.94 164 ARG A N 1
ATOM 1265 C CA . ARG A 1 164 ? -19.218 29.146 10.710 1.00 39.94 164 ARG A CA 1
ATOM 1266 C C . ARG A 1 164 ? -19.141 28.957 12.220 1.00 39.94 164 ARG A C 1
ATOM 1268 O O . ARG A 1 164 ? -18.725 27.917 12.720 1.00 39.94 164 ARG A O 1
ATOM 1275 N N . SER A 1 165 ? -19.517 30.010 12.940 1.00 47.56 165 SER A N 1
ATOM 1276 C CA . SER A 1 165 ? -19.949 29.925 14.329 1.00 47.56 165 SER A CA 1
ATOM 1277 C C . SER A 1 165 ? -21.270 29.154 14.372 1.00 47.56 165 SER A C 1
ATOM 1279 O O . SER A 1 165 ? -22.222 29.475 13.664 1.00 47.56 165 SER A O 1
ATOM 1281 N N . GLY A 1 166 ? -21.320 28.099 15.176 1.00 41.62 166 GLY A N 1
ATOM 1282 C CA . GLY A 1 166 ? -22.507 27.260 15.283 1.00 41.62 166 GLY A CA 1
ATOM 1283 C C . GLY A 1 166 ? -22.351 26.189 16.348 1.00 41.62 166 GLY A C 1
ATOM 1284 O O . GLY A 1 166 ? -22.423 25.007 16.041 1.00 41.62 166 GLY A O 1
ATOM 1285 N N . ARG A 1 167 ? -22.114 26.594 17.599 1.00 42.09 167 ARG A N 1
ATOM 1286 C CA . ARG A 1 167 ? -22.436 25.747 18.753 1.00 42.09 167 ARG A CA 1
ATOM 1287 C C . ARG A 1 167 ? -23.776 26.225 19.317 1.00 42.09 167 ARG A C 1
ATOM 1289 O O . ARG A 1 167 ? -23.882 27.419 19.598 1.00 42.09 167 ARG A O 1
ATOM 1296 N N . PRO A 1 168 ? -24.783 25.356 19.488 1.00 43.06 168 PRO A N 1
ATOM 1297 C CA . PRO A 1 168 ? -25.959 25.711 20.263 1.00 43.06 168 PRO A CA 1
ATOM 1298 C C . PRO A 1 168 ? -25.583 25.703 21.749 1.00 43.06 168 PRO A C 1
ATOM 1300 O O . PRO A 1 168 ? -24.944 24.770 22.234 1.00 43.06 168 PRO A O 1
ATOM 1303 N N . ALA A 1 169 ? -25.945 26.771 22.457 1.00 43.66 169 ALA A N 1
ATOM 1304 C CA . ALA A 1 169 ? -25.866 26.821 23.908 1.00 43.66 169 ALA A CA 1
ATOM 1305 C C . ALA A 1 169 ? -26.976 25.938 24.491 1.00 43.66 169 ALA A C 1
ATOM 1307 O O . ALA A 1 169 ? -28.148 26.117 24.165 1.00 43.66 169 ALA A O 1
ATOM 1308 N N . THR A 1 170 ? -26.604 24.981 25.332 1.00 58.50 170 THR A N 1
ATOM 1309 C CA . THR A 1 170 ? -27.537 24.253 26.191 1.00 58.50 170 THR A CA 1
ATOM 1310 C C . THR A 1 170 ? -27.848 25.121 27.410 1.00 58.50 170 THR A C 1
ATOM 1312 O O . THR A 1 170 ? -26.943 25.416 28.193 1.00 58.50 170 THR A O 1
ATOM 1315 N N . THR A 1 171 ? -29.103 25.548 27.531 1.00 62.78 171 THR A N 1
ATOM 1316 C CA . THR A 1 171 ? -29.753 25.948 28.793 1.00 62.78 171 THR A CA 1
ATOM 1317 C C . THR A 1 171 ? -30.362 24.738 29.470 1.00 62.78 171 THR A C 1
ATOM 1319 O O . THR A 1 171 ? -30.923 23.905 28.720 1.00 62.78 171 THR A O 1
#

Organism: NCBI:txid2803784

pLDDT: mean 89.26, std 16.16, range [37.09, 98.56]